Protein AF-A0A955U1S4-F1 (afdb_monomer_lite)

Foldseek 3Di:
DDADPVRHDADDPVVFFKWKDLPVPDTDTDDPVVVVVQLVPDDPVVNNVCNVCQVVQHWDDDPSMTMHGPDDPPPPD

pLDDT: mean 88.12, std 10.85, range [44.59, 96.5]

Sequence (77 aa):
MREDSHHIEMEDISAFPLERSHDCADWEPVEHEEINTLLDNLPEERVKMFLGVLRSGSFPKLEGVYYRIRPRNRNYT

Radius of gyration: 13.0 Å; chains: 1; bounding box: 39×25×34 Å

Structure (mmCIF, N/CA/C/O backbone):
data_AF-A0A955U1S4-F1
#
_entry.id   AF-A0A955U1S4-F1
#
loop_
_atom_site.group_PDB
_atom_site.id
_atom_site.type_symbol
_atom_site.label_atom_id
_atom_site.label_alt_id
_atom_site.label_comp_id
_atom_site.label_asym_id
_atom_site.label_entity_id
_atom_site.label_seq_id
_atom_site.pdbx_PDB_ins_code
_atom_site.Cartn_x
_atom_site.Cartn_y
_atom_site.Cartn_z
_atom_site.occupancy
_atom_site.B_iso_or_equiv
_atom_site.auth_seq_id
_atom_site.auth_comp_id
_atom_site.auth_asym_id
_atom_site.auth_atom_id
_atom_site.pdbx_PDB_model_num
ATOM 1 N N . MET A 1 1 ? -3.736 12.901 4.740 1.00 71.69 1 MET A N 1
ATOM 2 C CA . MET A 1 1 ? -3.211 12.403 6.029 1.00 71.69 1 MET A CA 1
ATOM 3 C C . MET A 1 1 ? -4.301 11.619 6.728 1.00 71.69 1 MET A C 1
ATOM 5 O O . MET A 1 1 ? -5.469 11.911 6.493 1.00 71.69 1 MET A O 1
ATOM 9 N N . ARG A 1 2 ? -3.925 10.599 7.501 1.00 84.38 2 ARG A N 1
ATOM 10 C CA . ARG A 1 2 ? -4.854 9.733 8.235 1.00 84.38 2 ARG A CA 1
ATOM 11 C C . ARG A 1 2 ? -4.435 9.696 9.690 1.00 84.38 2 ARG A C 1
ATOM 13 O O . ARG A 1 2 ? -3.239 9.666 9.959 1.00 84.38 2 ARG A O 1
ATOM 20 N N . GLU A 1 3 ? -5.406 9.666 10.583 1.00 87.50 3 GLU A N 1
ATOM 21 C CA . GLU A 1 3 ? -5.185 9.528 12.017 1.00 87.50 3 GLU A CA 1
ATOM 22 C C . GLU A 1 3 ? -5.772 8.207 12.498 1.00 87.50 3 GLU A C 1
ATOM 24 O O . GLU A 1 3 ? -6.716 7.676 11.908 1.00 87.50 3 GLU A O 1
ATOM 29 N N . ASP A 1 4 ? -5.184 7.669 13.557 1.00 84.62 4 ASP A N 1
ATOM 30 C CA . ASP A 1 4 ? -5.725 6.527 14.277 1.00 84.62 4 ASP A CA 1
ATOM 31 C C . ASP A 1 4 ? -6.795 6.949 15.303 1.00 84.62 4 ASP A C 1
ATOM 33 O O . ASP A 1 4 ? -7.072 8.135 15.498 1.00 84.62 4 ASP A O 1
ATOM 37 N N . SER A 1 5 ? -7.406 5.984 15.991 1.00 85.75 5 SER A N 1
ATOM 38 C CA . SER A 1 5 ? -8.444 6.227 16.998 1.00 85.75 5 SER A CA 1
ATOM 39 C C . SER A 1 5 ? -7.965 7.031 18.212 1.00 85.75 5 SER A C 1
ATOM 41 O O . SER A 1 5 ? -8.782 7.434 19.037 1.00 85.75 5 SER A O 1
ATOM 43 N N . HIS A 1 6 ? -6.654 7.230 18.356 1.00 88.44 6 HIS A N 1
ATOM 44 C CA . HIS A 1 6 ? -6.020 8.035 19.396 1.00 88.44 6 HIS A CA 1
ATOM 45 C C . HIS A 1 6 ? -5.568 9.408 18.871 1.00 88.44 6 HIS A C 1
ATOM 47 O O . HIS A 1 6 ? -4.856 10.112 19.587 1.00 88.44 6 HIS A O 1
ATOM 53 N N . HIS A 1 7 ? -5.984 9.798 17.658 1.00 85.25 7 HIS A N 1
ATOM 54 C CA . HIS A 1 7 ? -5.570 11.028 16.972 1.00 85.25 7 HIS A CA 1
ATOM 55 C C . HIS A 1 7 ? -4.064 11.096 16.680 1.00 85.25 7 HIS A C 1
ATOM 57 O O . HIS A 1 7 ? -3.475 12.176 16.622 1.00 85.25 7 HIS A O 1
ATOM 63 N N . ILE A 1 8 ? -3.413 9.940 16.519 1.00 85.56 8 ILE A N 1
ATOM 64 C CA . ILE A 1 8 ? -2.010 9.862 16.113 1.00 85.56 8 ILE A CA 1
ATOM 65 C C . ILE A 1 8 ? -1.955 9.771 14.589 1.00 85.56 8 ILE A C 1
ATOM 67 O O . ILE A 1 8 ? -2.561 8.880 13.989 1.00 85.56 8 ILE A O 1
ATOM 71 N N . GLU A 1 9 ? -1.205 10.678 13.959 1.00 86.38 9 GLU A N 1
ATOM 72 C CA . GLU A 1 9 ? -0.968 10.655 12.514 1.00 86.38 9 GLU A CA 1
ATOM 73 C C . GLU A 1 9 ? -0.288 9.342 12.091 1.00 86.38 9 GLU A C 1
ATOM 75 O O . GLU A 1 9 ? 0.766 8.959 12.604 1.00 86.38 9 GLU A O 1
ATOM 80 N N . MET A 1 10 ? -0.894 8.644 11.131 1.00 86.38 10 MET A N 1
ATOM 81 C CA . MET A 1 10 ? -0.312 7.466 10.498 1.00 86.38 10 MET A CA 1
ATOM 82 C C . MET A 1 10 ? 0.681 7.861 9.402 1.00 86.38 10 MET A C 1
ATOM 84 O O . MET A 1 10 ? 0.580 8.933 8.806 1.00 86.38 10 MET A O 1
ATOM 88 N N . GLU A 1 11 ? 1.601 6.943 9.089 1.00 84.88 11 GLU A N 1
ATOM 89 C CA . GLU A 1 11 ? 2.587 7.104 8.015 1.00 84.88 11 GLU A CA 1
ATOM 90 C C . GLU A 1 11 ? 1.935 7.554 6.698 1.00 84.88 11 GLU A C 1
ATOM 92 O O . GLU A 1 11 ? 1.089 6.859 6.127 1.00 84.88 11 GLU A O 1
ATOM 97 N N . ASP A 1 12 ? 2.369 8.708 6.190 1.00 85.56 12 ASP A N 1
ATOM 98 C CA . ASP A 1 12 ? 1.905 9.225 4.910 1.00 85.56 12 ASP A CA 1
ATOM 99 C C . ASP A 1 12 ? 2.688 8.610 3.745 1.00 85.56 12 ASP A C 1
ATOM 101 O O . ASP A 1 12 ? 3.923 8.567 3.723 1.00 85.56 12 ASP A O 1
ATOM 105 N N . ILE A 1 13 ? 1.943 8.154 2.741 1.00 87.44 13 ILE A N 1
ATOM 106 C CA . ILE A 1 13 ? 2.485 7.540 1.529 1.00 87.44 13 ILE A CA 1
ATOM 107 C C . ILE A 1 13 ? 2.263 8.403 0.284 1.00 87.44 13 ILE A C 1
ATOM 109 O O . ILE A 1 13 ? 2.733 8.028 -0.784 1.00 87.44 13 ILE A O 1
ATOM 113 N N . SER A 1 14 ? 1.593 9.556 0.410 1.00 87.31 14 SER A N 1
ATOM 114 C CA . SER A 1 14 ? 1.210 10.432 -0.711 1.00 87.31 14 SER A CA 1
ATOM 115 C C . SER A 1 14 ? 2.394 10.958 -1.537 1.00 87.31 14 SER A C 1
ATOM 117 O O . SER A 1 14 ? 2.247 11.277 -2.713 1.00 87.31 14 SER A O 1
ATOM 119 N N . ALA A 1 15 ? 3.587 11.014 -0.940 1.00 88.62 15 ALA A N 1
ATOM 120 C CA . ALA A 1 15 ? 4.810 11.467 -1.599 1.00 88.62 15 ALA A CA 1
ATOM 121 C C . ALA A 1 15 ? 5.486 10.393 -2.474 1.00 88.62 15 ALA A C 1
ATOM 123 O O . ALA A 1 15 ? 6.478 10.687 -3.149 1.00 88.62 15 ALA A O 1
ATOM 124 N N . PHE A 1 16 ? 5.012 9.144 -2.437 1.00 90.19 16 PHE A N 1
ATOM 125 C CA . PHE A 1 16 ? 5.676 8.018 -3.085 1.00 90.19 16 PHE A CA 1
ATOM 126 C C . PHE A 1 16 ? 4.853 7.483 -4.253 1.00 90.19 16 PHE A C 1
ATOM 128 O O . PHE A 1 16 ? 3.698 7.139 -4.048 1.00 90.19 16 PHE A O 1
ATOM 135 N N . PRO A 1 17 ? 5.438 7.313 -5.452 1.00 93.31 17 PRO A N 1
ATOM 136 C CA . PRO A 1 17 ? 4.771 6.569 -6.513 1.00 93.31 17 PRO A CA 1
ATOM 137 C C . PRO A 1 17 ? 4.540 5.126 -6.061 1.00 93.31 17 PRO A C 1
ATOM 139 O O . PRO A 1 17 ? 5.465 4.484 -5.558 1.00 93.31 17 PRO A O 1
ATOM 142 N N . LEU A 1 18 ? 3.326 4.616 -6.254 1.00 94.00 18 LEU A N 1
ATOM 143 C CA . LEU A 1 18 ? 2.931 3.277 -5.827 1.00 94.00 18 LEU A CA 1
ATOM 144 C C . LEU A 1 18 ? 2.723 2.364 -7.033 1.00 94.00 18 LEU A C 1
ATOM 146 O O . LEU A 1 18 ? 2.346 2.799 -8.124 1.00 94.00 18 LEU A O 1
ATOM 150 N N . GLU A 1 19 ? 2.996 1.083 -6.824 1.00 96.31 19 GLU A N 1
ATOM 151 C CA . GLU A 1 19 ? 2.746 0.023 -7.792 1.00 96.31 19 GLU A CA 1
ATOM 152 C C . GLU A 1 19 ? 2.040 -1.152 -7.129 1.00 96.31 19 GLU A C 1
ATOM 154 O O . GLU A 1 19 ? 2.198 -1.386 -5.926 1.00 96.31 19 GLU A O 1
ATOM 159 N N . ARG A 1 20 ? 1.310 -1.919 -7.937 1.00 96.00 20 ARG A N 1
ATOM 160 C CA . ARG A 1 20 ? 0.683 -3.173 -7.535 1.00 96.00 20 ARG A CA 1
ATOM 161 C C . ARG A 1 20 ? 1.116 -4.338 -8.415 1.00 96.00 20 ARG A C 1
ATOM 163 O O . ARG A 1 20 ? 1.538 -4.130 -9.548 1.00 96.00 20 ARG A O 1
ATOM 170 N N . SER A 1 21 ? 0.994 -5.553 -7.897 1.00 96.50 21 SER A N 1
ATOM 171 C CA . SER A 1 21 ? 1.301 -6.785 -8.623 1.00 96.50 21 SER A CA 1
ATOM 172 C C . SER A 1 21 ? 0.470 -7.955 -8.101 1.00 96.50 21 SER A C 1
ATOM 174 O O . SER A 1 21 ? 0.194 -8.039 -6.905 1.00 96.50 21 SER A O 1
ATOM 176 N N . HIS A 1 22 ? 0.090 -8.889 -8.972 1.00 95.69 22 HIS A N 1
ATO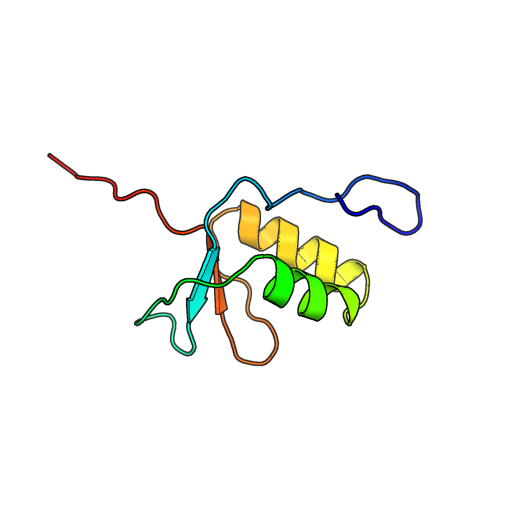M 177 C CA . HIS A 1 22 ? -0.584 -10.128 -8.562 1.00 95.69 22 HIS A CA 1
ATOM 178 C C . HIS A 1 22 ? 0.397 -11.257 -8.207 1.00 95.69 22 HIS A C 1
ATOM 180 O O . HIS A 1 22 ? 0.054 -12.149 -7.427 1.00 95.69 22 HIS A O 1
ATOM 186 N N . ASP A 1 23 ? 1.620 -11.208 -8.736 1.00 94.56 23 ASP A N 1
ATOM 187 C CA . ASP A 1 23 ? 2.608 -12.292 -8.680 1.00 94.56 23 ASP A CA 1
ATOM 188 C C . ASP A 1 23 ? 4.022 -11.835 -8.275 1.00 94.56 23 ASP A C 1
ATOM 190 O O . ASP A 1 23 ? 4.939 -12.651 -8.196 1.00 94.56 23 ASP A O 1
ATOM 194 N N . CYS A 1 24 ? 4.194 -10.544 -7.980 1.00 91.75 24 CYS A N 1
ATOM 195 C CA . CYS A 1 24 ? 5.469 -9.865 -7.738 1.00 91.75 24 CYS A CA 1
ATOM 196 C C . CYS A 1 24 ? 6.447 -9.860 -8.929 1.00 91.75 24 CYS A C 1
ATOM 198 O O . CYS A 1 24 ? 7.561 -9.350 -8.766 1.00 91.75 24 CYS A O 1
ATOM 200 N N . ALA A 1 25 ? 6.059 -10.376 -10.098 1.00 92.75 25 ALA A N 1
ATOM 201 C CA . ALA A 1 25 ? 6.862 -10.359 -11.316 1.00 92.75 25 ALA A CA 1
ATOM 202 C C . ALA A 1 25 ? 6.582 -9.087 -12.124 1.00 92.75 25 ALA A C 1
ATOM 204 O O . ALA A 1 25 ? 7.513 -8.333 -12.415 1.00 92.75 25 ALA A O 1
ATOM 205 N N . ASP A 1 26 ? 5.302 -8.804 -12.376 1.00 93.81 26 ASP A N 1
ATOM 206 C CA . ASP A 1 26 ? 4.863 -7.650 -13.160 1.00 93.81 26 ASP A CA 1
ATOM 207 C C . ASP A 1 26 ? 4.209 -6.596 -12.268 1.00 93.81 26 ASP A C 1
ATOM 209 O O . ASP A 1 26 ? 3.309 -6.892 -11.479 1.00 93.81 26 ASP A O 1
ATOM 213 N N . TRP A 1 27 ? 4.695 -5.358 -12.368 1.00 95.38 27 TRP A N 1
ATOM 214 C CA . TRP A 1 27 ? 4.282 -4.249 -11.513 1.00 95.38 27 TRP A CA 1
ATOM 215 C C . TRP A 1 27 ? 3.651 -3.135 -12.334 1.00 95.38 27 TRP A C 1
ATOM 217 O O . TRP A 1 27 ? 4.252 -2.632 -13.282 1.00 95.38 27 TRP A O 1
ATOM 227 N N . GLU A 1 28 ? 2.461 -2.717 -11.922 1.00 95.88 28 GLU A N 1
ATOM 228 C CA . GLU A 1 28 ? 1.684 -1.682 -12.595 1.00 95.88 28 GLU A CA 1
ATOM 229 C C . GLU A 1 28 ? 1.511 -0.462 -11.686 1.00 95.88 28 GLU A C 1
ATOM 231 O O . GLU A 1 28 ? 1.356 -0.632 -10.474 1.00 95.88 28 GLU A O 1
ATOM 236 N N . PRO A 1 29 ? 1.513 0.768 -12.232 1.00 96.06 29 PRO A N 1
ATOM 237 C CA . PRO A 1 29 ? 1.160 1.960 -11.470 1.00 96.06 29 PRO A CA 1
ATOM 238 C C . PRO A 1 29 ? -0.223 1.817 -10.825 1.00 96.06 29 PRO A C 1
ATOM 240 O O . PRO A 1 29 ? -1.147 1.296 -11.447 1.00 96.06 29 PRO A O 1
ATOM 243 N N . VAL A 1 30 ? -0.371 2.322 -9.603 1.00 94.62 30 VAL A N 1
ATOM 244 C CA . VAL A 1 30 ? -1.668 2.409 -8.922 1.00 94.62 30 VAL A CA 1
ATOM 245 C C . VAL A 1 30 ? -1.850 3.799 -8.330 1.00 94.62 30 VAL A C 1
ATOM 247 O O . VAL A 1 30 ? -0.910 4.391 -7.795 1.00 94.62 30 VAL A O 1
ATOM 250 N N . GLU A 1 31 ? -3.068 4.318 -8.439 1.00 93.00 31 GLU A N 1
ATOM 251 C CA . GLU A 1 31 ? -3.423 5.630 -7.913 1.00 93.00 31 GLU A CA 1
ATOM 252 C C . GLU A 1 31 ? -3.610 5.584 -6.393 1.00 93.00 31 GLU A C 1
ATOM 254 O O . GLU A 1 31 ? -4.105 4.609 -5.821 1.00 93.00 31 GLU A O 1
ATOM 259 N N . HIS A 1 32 ? -3.255 6.678 -5.718 1.00 90.81 32 HIS A N 1
ATOM 260 C CA . HIS A 1 32 ? -3.402 6.773 -4.263 1.00 90.81 32 HIS A CA 1
ATOM 261 C C . HIS A 1 32 ? -4.859 6.647 -3.806 1.00 90.81 32 HIS A C 1
ATOM 263 O O . HIS A 1 32 ? -5.109 6.114 -2.730 1.00 90.81 32 HIS A O 1
ATOM 269 N N . GLU A 1 33 ? -5.814 7.118 -4.610 1.00 90.69 33 GLU A N 1
ATOM 270 C CA . GLU A 1 33 ? -7.247 7.042 -4.306 1.00 90.69 33 GLU A CA 1
ATOM 271 C C . GLU A 1 33 ? -7.740 5.594 -4.172 1.00 90.69 33 GLU A C 1
ATOM 273 O O . GLU A 1 33 ? -8.512 5.280 -3.262 1.00 90.69 33 GLU A O 1
ATOM 278 N N . GLU A 1 34 ? -7.229 4.691 -5.010 1.00 90.69 34 GLU A N 1
ATOM 279 C CA . GLU A 1 34 ? -7.580 3.272 -4.961 1.00 90.69 34 GLU A CA 1
ATOM 280 C C . GLU A 1 34 ? -7.070 2.628 -3.665 1.00 90.69 34 GLU A C 1
ATOM 282 O O . GLU A 1 34 ? -7.814 1.952 -2.953 1.00 90.69 34 GLU A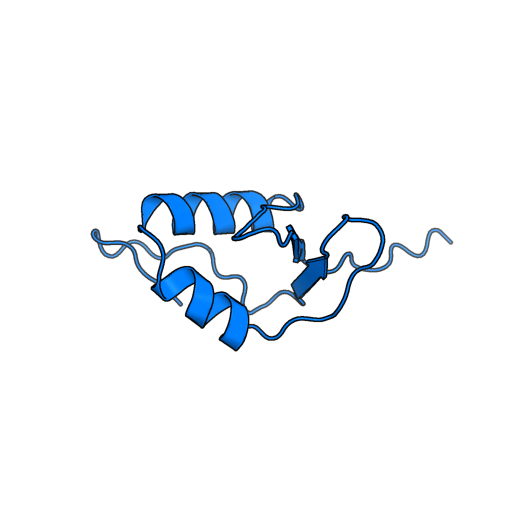 O 1
ATOM 287 N N . ILE A 1 35 ? -5.824 2.921 -3.286 1.00 90.31 35 ILE A N 1
ATOM 288 C CA . ILE A 1 35 ? -5.247 2.444 -2.024 1.00 90.31 35 ILE A CA 1
ATOM 289 C C . ILE A 1 35 ? -5.944 3.085 -0.819 1.00 90.31 35 ILE A C 1
ATOM 291 O O . ILE A 1 35 ? -6.127 2.426 0.203 1.00 90.31 35 ILE A O 1
ATOM 295 N N . ASN A 1 36 ? -6.357 4.350 -0.910 1.00 89.75 36 ASN A N 1
ATOM 296 C CA . ASN A 1 36 ? -7.140 5.000 0.139 1.00 89.75 36 ASN A CA 1
ATOM 297 C C . ASN A 1 36 ? -8.460 4.272 0.372 1.00 89.75 36 ASN A C 1
ATOM 299 O O . ASN A 1 36 ? -8.705 3.832 1.490 1.00 89.75 36 ASN A O 1
ATOM 303 N N . THR A 1 37 ? -9.211 4.021 -0.697 1.00 90.38 37 THR A N 1
ATOM 304 C CA . THR A 1 37 ? -10.485 3.299 -0.629 1.00 90.38 37 THR A CA 1
ATOM 305 C C . THR A 1 37 ? -10.321 1.904 -0.025 1.00 90.38 37 THR A C 1
ATOM 307 O O . THR A 1 37 ? -11.125 1.481 0.804 1.00 90.38 37 THR A O 1
ATOM 310 N N . LEU A 1 38 ? -9.265 1.176 -0.398 1.00 90.19 38 LEU A N 1
ATOM 311 C CA . LEU A 1 38 ? -8.982 -0.137 0.184 1.00 90.19 38 LEU A CA 1
ATOM 312 C C . LEU A 1 38 ? -8.711 -0.048 1.684 1.00 90.19 38 LEU A C 1
ATOM 314 O O . LEU A 1 38 ? -9.239 -0.842 2.457 1.00 90.19 38 LEU A O 1
ATOM 318 N N . LEU A 1 39 ? -7.895 0.915 2.101 1.00 91.00 39 LEU A N 1
ATOM 319 C CA . LEU A 1 39 ? -7.503 1.054 3.495 1.00 91.00 39 LEU A CA 1
ATOM 320 C C . LEU A 1 39 ? -8.635 1.598 4.384 1.00 91.00 39 LEU A C 1
ATOM 322 O O . LEU A 1 39 ? -8.688 1.215 5.549 1.00 91.00 39 LEU A O 1
ATOM 326 N N . ASP A 1 40 ? -9.561 2.397 3.847 1.00 90.50 40 ASP A N 1
ATOM 327 C CA . ASP A 1 40 ? -10.756 2.872 4.567 1.00 90.50 40 ASP A CA 1
ATOM 328 C C . ASP A 1 40 ? -11.702 1.720 4.959 1.00 90.50 40 ASP A C 1
ATOM 330 O O . ASP A 1 40 ? -12.458 1.825 5.923 1.00 90.50 40 ASP A O 1
ATOM 334 N N . ASN A 1 41 ? -11.631 0.591 4.246 1.00 91.00 41 ASN A N 1
AT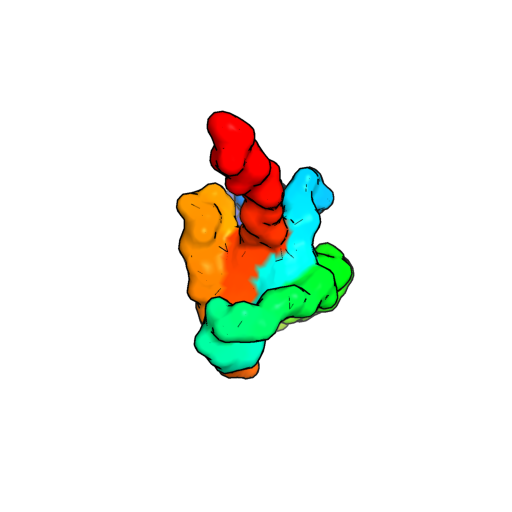OM 335 C CA . ASN A 1 41 ? -12.416 -0.613 4.527 1.00 91.00 41 ASN A CA 1
ATOM 336 C C . ASN A 1 41 ? -11.718 -1.5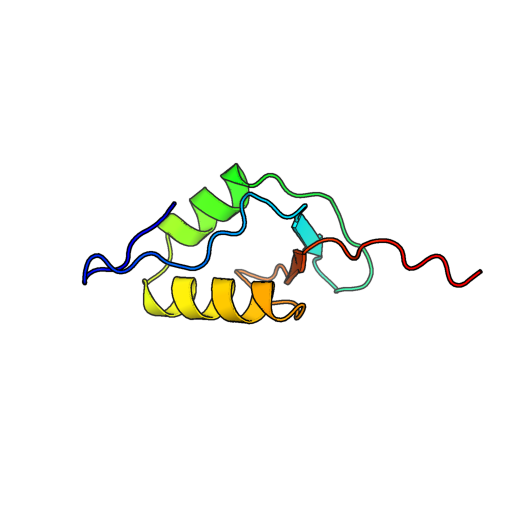97 5.486 1.00 91.00 41 ASN A C 1
ATOM 338 O O . ASN A 1 41 ? -12.254 -2.671 5.773 1.00 91.00 41 ASN A O 1
ATOM 342 N N . LEU A 1 42 ? -10.520 -1.271 5.984 1.00 91.31 42 LEU A N 1
ATOM 343 C CA . LEU A 1 42 ? -9.752 -2.154 6.859 1.00 91.31 42 LEU A CA 1
ATOM 344 C C . LEU A 1 42 ? -9.807 -1.721 8.326 1.00 91.31 42 LEU A C 1
ATOM 346 O O . LEU A 1 42 ? -9.850 -0.532 8.632 1.00 91.31 42 LEU A O 1
ATOM 350 N N . PRO A 1 43 ? -9.682 -2.679 9.264 1.00 92.75 43 PRO A N 1
ATOM 351 C CA . PRO A 1 43 ? -9.400 -2.356 10.654 1.00 92.75 43 PRO A CA 1
ATOM 352 C C . PRO A 1 43 ? -8.097 -1.561 10.780 1.00 92.75 43 PRO A C 1
ATOM 354 O O . PRO A 1 43 ? -7.104 -1.889 10.127 1.00 92.75 43 PRO A O 1
ATOM 357 N N . GLU A 1 44 ? -8.080 -0.589 11.689 1.00 92.06 44 GLU A N 1
ATOM 358 C CA . GLU A 1 44 ? -6.945 0.301 11.959 1.00 92.06 44 GLU A CA 1
ATOM 359 C C . GLU A 1 44 ? -5.598 -0.430 12.073 1.00 92.06 44 GLU A C 1
ATOM 361 O O . GLU A 1 44 ? -4.625 -0.058 11.421 1.00 92.06 44 GLU A O 1
ATOM 366 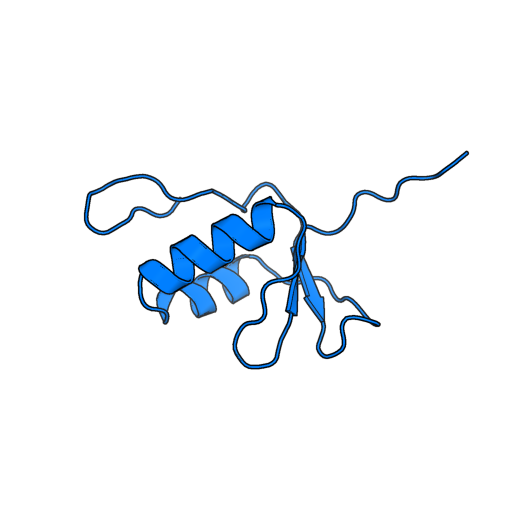N N . GLU A 1 45 ? -5.544 -1.514 12.848 1.00 91.62 45 GLU A N 1
ATOM 367 C CA . GLU A 1 45 ? -4.331 -2.321 13.038 1.00 91.62 45 GLU A CA 1
ATOM 368 C C . GLU A 1 45 ? -3.773 -2.864 11.714 1.00 91.62 45 GLU A C 1
ATOM 370 O O . GLU A 1 45 ? -2.559 -2.921 11.502 1.00 91.62 45 GLU A O 1
ATOM 375 N N . ARG A 1 46 ? -4.657 -3.225 10.773 1.00 92.94 46 ARG A N 1
ATOM 376 C CA . ARG A 1 46 ? -4.241 -3.677 9.440 1.00 92.94 46 ARG A CA 1
ATOM 377 C C . ARG A 1 46 ? -3.741 -2.515 8.593 1.00 92.94 46 ARG A C 1
ATOM 379 O O . ARG A 1 46 ? -2.783 -2.708 7.850 1.00 92.94 46 ARG A O 1
ATOM 386 N N . VAL A 1 47 ? -4.337 -1.329 8.724 1.00 93.62 47 VAL A N 1
ATOM 387 C CA . VAL A 1 47 ? -3.866 -0.108 8.050 1.00 93.62 47 VAL A CA 1
ATOM 388 C C . VAL A 1 47 ? -2.464 0.256 8.537 1.00 93.62 47 VAL A C 1
ATOM 390 O O . VAL A 1 47 ? -1.560 0.413 7.718 1.00 93.62 47 VAL A O 1
ATOM 393 N N . LYS A 1 48 ? -2.248 0.294 9.858 1.00 91.50 48 LYS A N 1
A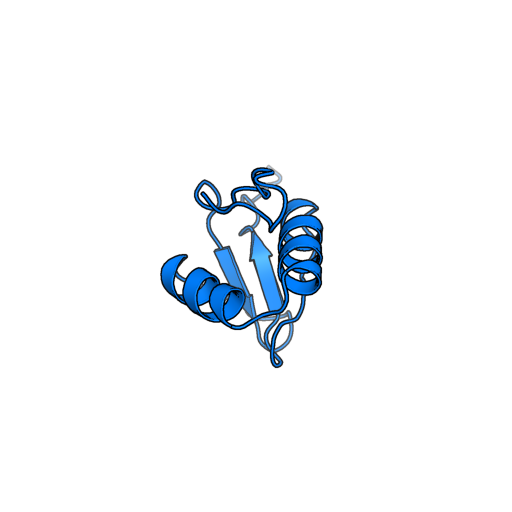TOM 394 C CA . LYS A 1 48 ? -0.938 0.553 10.479 1.00 91.50 48 LYS A CA 1
ATOM 395 C C . LYS A 1 48 ? 0.122 -0.431 9.990 1.00 91.50 48 LYS A C 1
ATOM 397 O O . LYS A 1 48 ? 1.194 -0.023 9.545 1.00 91.50 48 LYS A O 1
ATOM 402 N N . MET A 1 49 ? -0.196 -1.726 10.011 1.00 91.94 49 MET A N 1
ATOM 403 C CA . MET A 1 49 ? 0.713 -2.769 9.537 1.00 91.94 49 MET A CA 1
ATOM 404 C C . MET A 1 49 ? 1.021 -2.623 8.043 1.00 91.94 49 MET A C 1
ATOM 406 O O . MET A 1 49 ? 2.183 -2.694 7.650 1.00 91.94 49 MET A O 1
ATOM 410 N N . PHE A 1 50 ? 0.004 -2.389 7.212 1.00 93.88 50 PHE A N 1
ATOM 411 C CA . PHE A 1 50 ? 0.179 -2.201 5.774 1.00 93.88 50 PHE A CA 1
ATOM 412 C C . PHE A 1 50 ? 1.108 -1.022 5.474 1.00 93.88 50 PHE A C 1
ATOM 414 O O . PHE A 1 50 ? 2.097 -1.194 4.763 1.00 93.88 50 PHE A O 1
ATOM 421 N N . LEU A 1 51 ? 0.826 0.151 6.050 1.00 92.50 51 LEU A N 1
ATOM 422 C CA . LEU A 1 51 ? 1.611 1.365 5.824 1.00 92.50 51 LEU A CA 1
ATOM 423 C C . LEU A 1 51 ? 3.051 1.204 6.327 1.00 92.50 51 LEU A C 1
ATOM 425 O O . LEU A 1 51 ? 3.991 1.551 5.609 1.00 92.50 51 LEU A O 1
ATOM 429 N N . GLY A 1 52 ? 3.239 0.600 7.506 1.00 91.69 52 GLY A N 1
ATOM 430 C CA . GLY A 1 52 ? 4.565 0.326 8.062 1.00 91.69 52 GLY A CA 1
ATOM 431 C C . GLY A 1 52 ? 5.401 -0.606 7.178 1.00 91.69 52 GLY A C 1
ATOM 432 O O . GLY A 1 52 ? 6.562 -0.314 6.881 1.00 91.69 52 GLY A O 1
ATOM 433 N N . VAL A 1 53 ? 4.811 -1.702 6.684 1.00 92.38 53 VAL A N 1
ATOM 434 C CA . VAL A 1 53 ? 5.507 -2.632 5.778 1.00 92.38 53 VAL A CA 1
ATOM 435 C C . VAL A 1 53 ? 5.800 -1.963 4.434 1.00 92.38 53 VAL A C 1
ATOM 437 O O . VAL A 1 53 ? 6.919 -2.084 3.934 1.00 92.38 53 VAL A O 1
ATOM 440 N N . LEU A 1 54 ? 4.848 -1.215 3.871 1.00 92.19 54 LEU A N 1
ATOM 441 C CA . LEU A 1 54 ? 5.019 -0.520 2.593 1.00 92.19 54 LEU A CA 1
ATOM 442 C C . LEU A 1 54 ? 6.185 0.481 2.642 1.00 92.19 54 LEU A C 1
ATOM 444 O O . LEU A 1 54 ? 7.023 0.520 1.741 1.00 92.19 54 LEU A O 1
ATOM 448 N N . ARG A 1 55 ? 6.283 1.251 3.733 1.00 89.38 55 ARG A N 1
ATOM 449 C CA . ARG A 1 55 ? 7.347 2.242 3.963 1.00 89.38 55 ARG A CA 1
ATOM 450 C C . ARG A 1 55 ? 8.721 1.621 4.191 1.00 89.38 55 ARG A C 1
ATOM 452 O O . ARG A 1 55 ? 9.723 2.244 3.852 1.00 89.38 55 ARG A O 1
ATOM 459 N N . SER A 1 56 ? 8.780 0.384 4.687 1.00 88.12 56 SER A N 1
ATOM 460 C CA . SER A 1 56 ? 10.042 -0.363 4.796 1.00 88.12 56 SER A CA 1
ATOM 461 C C . SER A 1 56 ? 10.648 -0.744 3.435 1.00 88.12 56 SER A C 1
ATOM 463 O O . SER A 1 56 ? 11.790 -1.194 3.377 1.00 88.12 56 SER A O 1
ATOM 465 N N . GLY A 1 57 ? 9.896 -0.576 2.338 1.00 84.31 57 GLY A N 1
ATOM 466 C CA . GLY A 1 57 ? 10.285 -1.016 0.995 1.00 84.31 57 GLY A CA 1
ATOM 467 C C . GLY A 1 57 ? 9.939 -2.478 0.698 1.00 84.31 57 GLY A C 1
ATOM 468 O O . GLY A 1 57 ? 10.303 -2.982 -0.362 1.00 84.31 57 GLY A O 1
ATOM 469 N N . SER A 1 58 ? 9.236 -3.151 1.613 1.00 89.62 58 SER A N 1
ATOM 470 C CA . SER A 1 58 ? 8.661 -4.483 1.395 1.00 89.62 58 SER A CA 1
ATOM 471 C C . SER A 1 58 ? 7.318 -4.409 0.659 1.00 89.62 58 SER A C 1
ATOM 473 O O . SER A 1 58 ? 6.782 -3.328 0.414 1.00 89.62 58 SER A O 1
ATOM 475 N N . PHE A 1 59 ? 6.768 -5.577 0.312 1.00 92.00 59 PHE A N 1
ATOM 476 C CA . PHE A 1 59 ? 5.571 -5.699 -0.521 1.00 92.00 59 PHE A CA 1
ATOM 477 C C . PHE A 1 59 ? 4.382 -6.273 0.271 1.00 92.00 59 PHE A C 1
ATOM 479 O O . PHE A 1 59 ? 4.163 -7.490 0.235 1.00 92.00 59 PHE A O 1
ATOM 486 N N . PRO A 1 60 ? 3.626 -5.469 1.047 1.00 93.94 60 PRO A N 1
ATOM 487 C CA . PRO A 1 60 ? 2.463 -5.988 1.758 1.00 93.94 60 PRO A CA 1
ATOM 488 C C . PRO A 1 60 ? 1.402 -6.494 0.774 1.00 93.94 60 PRO A C 1
ATOM 490 O O . PRO A 1 60 ? 1.147 -5.879 -0.263 1.00 93.94 60 PRO A O 1
ATOM 493 N N . LYS A 1 61 ? 0.766 -7.618 1.122 1.00 93.44 61 LYS A N 1
ATOM 494 C CA . LYS A 1 61 ? -0.334 -8.202 0.349 1.00 93.44 61 LYS A CA 1
ATOM 495 C C . LYS A 1 61 ? -1.677 -7.800 0.946 1.00 93.44 61 LYS A C 1
ATOM 497 O O . LYS A 1 61 ? -1.928 -8.063 2.122 1.00 93.44 61 LYS A O 1
ATOM 502 N N . LEU A 1 62 ? -2.554 -7.242 0.120 1.00 91.38 62 LEU A N 1
ATOM 503 C CA . LEU A 1 62 ? -3.939 -6.935 0.449 1.00 91.38 62 LEU A CA 1
ATOM 504 C C . LEU A 1 62 ? -4.861 -7.584 -0.587 1.00 91.38 62 LEU A C 1
ATOM 506 O O . LEU A 1 62 ? -4.660 -7.402 -1.781 1.00 91.38 62 LEU A O 1
ATOM 510 N N . GLU A 1 63 ? -5.842 -8.367 -0.135 1.00 88.19 63 GLU A N 1
ATOM 511 C CA . GLU A 1 63 ? -6.875 -8.974 -1.001 1.00 88.19 63 GLU A CA 1
ATOM 512 C C . GLU A 1 63 ? -6.343 -9.702 -2.251 1.00 88.19 63 GLU A C 1
ATOM 514 O O . GLU A 1 63 ? -6.938 -9.675 -3.320 1.00 88.19 63 GLU A O 1
ATOM 519 N N . GLY A 1 64 ? -5.198 -10.380 -2.132 1.00 90.81 64 GLY A N 1
ATOM 520 C CA . GLY A 1 64 ? -4.609 -11.101 -3.266 1.00 90.81 64 GLY A CA 1
ATOM 521 C C . GLY A 1 64 ? -3.600 -10.294 -4.085 1.00 90.81 64 GLY A C 1
ATOM 522 O O . GLY A 1 64 ? -2.871 -10.895 -4.868 1.00 90.81 64 GLY A O 1
ATOM 523 N N . VAL A 1 65 ? -3.492 -8.987 -3.848 1.00 95.12 65 VAL A N 1
ATOM 524 C CA . VAL A 1 65 ? -2.639 -8.048 -4.587 1.00 95.12 65 VAL A CA 1
ATOM 525 C C . VAL A 1 65 ? -1.497 -7.560 -3.697 1.00 95.12 65 VAL A C 1
ATOM 527 O O . VAL A 1 65 ? -1.699 -7.232 -2.531 1.00 95.12 65 VAL A O 1
ATOM 530 N N . TYR A 1 66 ? -0.281 -7.532 -4.225 1.00 95.81 66 TYR A N 1
ATOM 531 C CA . TYR A 1 66 ? 0.889 -6.947 -3.575 1.00 95.81 66 TYR A CA 1
ATOM 532 C C . TYR A 1 66 ? 1.005 -5.475 -3.935 1.00 95.81 66 TYR A C 1
ATOM 534 O O . TYR A 1 66 ? 0.759 -5.107 -5.078 1.00 95.81 66 TYR A O 1
ATOM 542 N N . TYR A 1 67 ? 1.432 -4.656 -2.982 1.00 95.56 67 TYR A N 1
ATOM 543 C CA . TYR A 1 67 ? 1.650 -3.224 -3.176 1.00 95.56 67 TYR A CA 1
ATOM 544 C C . TYR A 1 67 ? 3.092 -2.871 -2.848 1.00 95.56 67 TYR A C 1
ATOM 546 O O . TYR A 1 67 ? 3.688 -3.491 -1.972 1.00 95.56 67 TYR A O 1
ATOM 554 N N . ARG A 1 68 ? 3.667 -1.879 -3.526 1.00 94.50 68 ARG A N 1
ATOM 555 C CA . ARG A 1 68 ? 5.002 -1.363 -3.204 1.00 94.50 68 ARG A CA 1
ATOM 556 C C . ARG A 1 68 ? 5.136 0.112 -3.524 1.00 94.50 68 ARG A C 1
ATOM 558 O O . ARG A 1 68 ? 4.442 0.632 -4.391 1.00 94.50 68 ARG A O 1
ATOM 565 N N . ILE A 1 69 ? 6.107 0.758 -2.889 1.00 94.00 69 ILE A N 1
ATOM 566 C CA . ILE A 1 69 ? 6.658 2.008 -3.413 1.00 94.00 69 ILE A CA 1
ATOM 567 C C . ILE A 1 69 ? 7.478 1.660 -4.656 1.00 94.00 69 ILE A C 1
ATOM 569 O O . ILE A 1 69 ? 8.374 0.813 -4.578 1.00 94.00 69 ILE A O 1
ATOM 573 N N . ARG A 1 70 ? 7.184 2.305 -5.792 1.00 92.94 70 ARG A N 1
ATOM 574 C CA . ARG A 1 70 ? 7.948 2.147 -7.033 1.00 92.94 70 ARG A CA 1
ATOM 575 C C . ARG A 1 70 ? 9.429 2.361 -6.718 1.00 92.94 70 ARG A C 1
ATOM 577 O O . ARG A 1 70 ? 9.800 3.448 -6.255 1.00 92.94 70 ARG A O 1
ATOM 584 N N . PRO A 1 71 ? 10.292 1.366 -6.982 1.00 87.94 71 PRO A N 1
ATOM 585 C CA . PRO A 1 71 ? 11.719 1.534 -6.810 1.00 87.94 71 PRO A CA 1
ATOM 586 C C . PRO A 1 71 ? 12.180 2.718 -7.655 1.00 87.94 71 PRO A C 1
ATOM 588 O O . PRO A 1 71 ? 11.884 2.798 -8.848 1.00 87.94 71 PRO A O 1
ATOM 591 N N . ARG A 1 72 ? 12.938 3.648 -7.068 1.00 79.94 72 ARG A N 1
ATOM 592 C CA . ARG A 1 72 ? 13.736 4.551 -7.901 1.00 79.94 72 ARG A CA 1
ATOM 593 C C . ARG A 1 72 ? 14.672 3.657 -8.700 1.00 79.94 72 ARG A C 1
ATOM 595 O O . ARG A 1 72 ? 15.435 2.920 -8.077 1.00 79.94 72 ARG A O 1
ATOM 602 N N . ASN A 1 73 ? 14.604 3.704 -10.032 1.00 64.56 73 ASN A N 1
ATOM 603 C CA . ASN A 1 73 ? 15.569 3.020 -10.888 1.00 64.56 73 ASN A CA 1
ATOM 604 C C . ASN A 1 73 ? 16.971 3.383 -10.393 1.00 64.56 73 ASN A C 1
ATOM 606 O O . ASN A 1 73 ? 17.446 4.502 -10.593 1.00 64.56 73 ASN A O 1
ATOM 610 N N . ARG A 1 74 ? 17.624 2.450 -9.694 1.00 50.97 74 ARG A N 1
ATOM 611 C CA . ARG A 1 74 ? 19.060 2.520 -9.478 1.00 50.97 74 ARG A CA 1
ATOM 612 C C . ARG A 1 74 ? 19.656 2.148 -10.818 1.00 50.97 74 ARG A C 1
ATOM 614 O O . ARG A 1 74 ? 19.869 0.976 -11.104 1.00 50.97 74 ARG A O 1
ATOM 621 N N . ASN A 1 75 ? 19.863 3.157 -11.656 1.00 45.03 75 ASN A N 1
ATOM 622 C CA . ASN A 1 75 ? 20.823 3.040 -12.734 1.00 45.03 75 ASN A CA 1
ATOM 623 C C . ASN A 1 75 ? 22.166 2.764 -12.052 1.00 45.03 75 ASN A C 1
ATOM 625 O O . ASN A 1 75 ? 22.791 3.672 -11.510 1.00 45.03 75 ASN A O 1
ATOM 629 N N . TYR A 1 76 ? 22.553 1.494 -11.988 1.00 47.78 76 TYR A N 1
ATOM 630 C CA . TYR A 1 76 ? 23.936 1.121 -11.750 1.00 47.78 76 TYR A CA 1
ATOM 631 C C . TYR A 1 76 ? 24.676 1.455 -13.051 1.00 47.78 76 TYR A C 1
ATOM 633 O O . TYR A 1 76 ? 24.689 0.652 -13.979 1.00 47.78 76 TYR A O 1
ATOM 641 N N . THR A 1 77 ? 25.154 2.696 -13.162 1.00 44.59 77 THR A N 1
ATOM 642 C CA . THR A 1 77 ? 26.245 3.065 -14.079 1.00 44.59 77 THR A CA 1
ATOM 643 C C . THR A 1 77 ? 27.566 2.564 -13.537 1.00 44.59 77 THR A C 1
ATOM 645 O O . THR A 1 77 ? 27.753 2.695 -12.304 1.00 44.59 77 THR A O 1
#

Secondary structure (DSSP, 8-state):
--B-TTSPBPPP-TTS-EEEESSSSS-EEE-HHHHHHHHHTS-HHHHHHHHHHHHTT---EETTEEEEEPPP-----